Protein AF-A0A7W1Z2Z7-F1 (afdb_monomer_lite)

pLDDT: mean 84.06, std 10.18, range [49.91, 91.69]

Radius of gyration: 10.79 Å; chains: 1; bounding box: 23×16×28 Å

Foldseek 3Di:
DPDQVVCCVVVVPDPQKGFPDWDADPVVRDIDTDIDGPPD

Sequence (40 aa):
MESKELYRHLLGINEPWTVERVHLDLPRGHVDVFVEHTKG

Structure (mmCIF, N/CA/C/O backbone):
data_AF-A0A7W1Z2Z7-F1
#
_entry.id   AF-A0A7W1Z2Z7-F1
#
loop_
_atom_site.group_PDB
_atom_site.id
_atom_site.type_symbol
_atom_site.label_atom_id
_atom_site.label_alt_id
_atom_site.label_comp_id
_atom_site.label_asym_id
_atom_site.label_entity_id
_atom_site.label_seq_id
_atom_site.pdbx_PDB_ins_code
_atom_site.Cartn_x
_atom_site.Cartn_y
_atom_site.Cartn_z
_atom_site.occupancy
_atom_site.B_iso_or_equiv
_atom_site.auth_seq_id
_atom_site.auth_comp_id
_atom_site.auth_asym_id
_atom_site.auth_atom_id
_atom_site.pdbx_PDB_model_num
ATOM 1 N N . MET A 1 1 ? 17.863 6.868 -1.061 1.00 49.91 1 MET A N 1
ATOM 2 C CA . MET A 1 1 ? 16.647 7.249 -0.313 1.00 49.91 1 MET A CA 1
ATOM 3 C C . MET A 1 1 ? 15.452 6.702 -1.074 1.00 49.91 1 MET A C 1
ATOM 5 O O . MET A 1 1 ? 14.978 7.347 -1.997 1.00 49.91 1 MET A O 1
ATOM 9 N N . GLU A 1 2 ? 15.016 5.484 -0.762 1.00 58.91 2 GLU A N 1
ATOM 10 C CA . GLU A 1 2 ? 13.744 4.972 -1.282 1.00 58.91 2 GLU A CA 1
ATOM 11 C C . GLU A 1 2 ? 12.621 5.588 -0.452 1.00 58.91 2 GLU A C 1
ATOM 13 O O . GLU A 1 2 ? 12.511 5.352 0.753 1.00 58.91 2 GLU A O 1
ATOM 18 N N . SER A 1 3 ? 11.843 6.469 -1.074 1.00 72.94 3 SER A N 1
ATOM 19 C CA . SER A 1 3 ? 10.864 7.276 -0.352 1.00 72.94 3 SER A CA 1
ATOM 20 C C . SER A 1 3 ? 9.582 6.471 -0.179 1.00 72.94 3 SER A C 1
ATOM 22 O O . SER A 1 3 ? 8.746 6.428 -1.078 1.00 72.94 3 SER A O 1
ATOM 24 N N . LYS A 1 4 ? 9.424 5.831 0.985 1.00 81.94 4 LYS A N 1
ATOM 25 C CA . LYS A 1 4 ? 8.192 5.125 1.392 1.00 81.94 4 LYS A CA 1
ATOM 26 C C . LYS A 1 4 ? 6.941 5.982 1.169 1.00 81.94 4 LYS A C 1
ATOM 28 O O . LYS A 1 4 ? 5.904 5.465 0.774 1.00 81.94 4 LYS A O 1
ATOM 33 N N . GLU A 1 5 ? 7.063 7.297 1.353 1.00 81.62 5 GLU A N 1
ATOM 34 C CA . GLU A 1 5 ? 5.996 8.274 1.115 1.00 81.62 5 GLU A CA 1
ATOM 35 C C . GLU A 1 5 ? 5.566 8.375 -0.353 1.00 81.62 5 GLU A C 1
ATOM 37 O O . GLU A 1 5 ? 4.373 8.487 -0.626 1.00 81.62 5 GLU A O 1
ATOM 42 N N . LEU A 1 6 ? 6.504 8.278 -1.302 1.00 85.31 6 LEU A N 1
ATOM 43 C CA . LEU A 1 6 ? 6.188 8.291 -2.731 1.00 85.31 6 LEU A CA 1
ATOM 44 C C . LEU A 1 6 ? 5.324 7.083 -3.092 1.00 85.31 6 LEU A C 1
ATOM 46 O O . LEU A 1 6 ? 4.275 7.233 -3.711 1.00 85.31 6 LEU A O 1
ATOM 50 N N . TYR A 1 7 ? 5.749 5.893 -2.668 1.00 84.94 7 TYR A N 1
ATOM 51 C CA . TYR A 1 7 ? 5.013 4.659 -2.937 1.00 84.94 7 TYR A CA 1
ATOM 52 C C . TYR A 1 7 ? 3.687 4.603 -2.187 1.00 84.94 7 TYR A C 1
ATOM 54 O O . TYR A 1 7 ? 2.696 4.146 -2.747 1.00 84.94 7 TYR A O 1
ATOM 62 N N . ARG A 1 8 ? 3.634 5.143 -0.965 1.00 84.94 8 ARG A N 1
ATOM 63 C CA . ARG A 1 8 ? 2.384 5.316 -0.223 1.00 84.94 8 ARG A CA 1
ATOM 64 C C . ARG A 1 8 ? 1.370 6.124 -1.032 1.00 84.94 8 ARG A C 1
ATOM 66 O O . ARG A 1 8 ? 0.225 5.704 -1.163 1.00 84.94 8 ARG A O 1
ATOM 73 N N . HIS A 1 9 ? 1.796 7.249 -1.603 1.00 87.12 9 HIS A N 1
ATOM 74 C CA . HIS A 1 9 ? 0.930 8.091 -2.425 1.00 87.12 9 HIS A CA 1
ATOM 75 C C . HIS A 1 9 ? 0.565 7.448 -3.762 1.00 87.12 9 HIS A C 1
ATOM 77 O O . HIS A 1 9 ? -0.606 7.462 -4.131 1.00 87.12 9 HIS A O 1
ATOM 83 N N . LEU A 1 10 ? 1.532 6.849 -4.458 1.00 87.75 10 LEU A N 1
ATOM 84 C CA . LEU A 1 10 ? 1.307 6.213 -5.755 1.00 87.75 10 LEU A CA 1
ATOM 85 C C . LEU A 1 10 ? 0.330 5.033 -5.665 1.00 87.75 10 LEU A C 1
ATOM 87 O O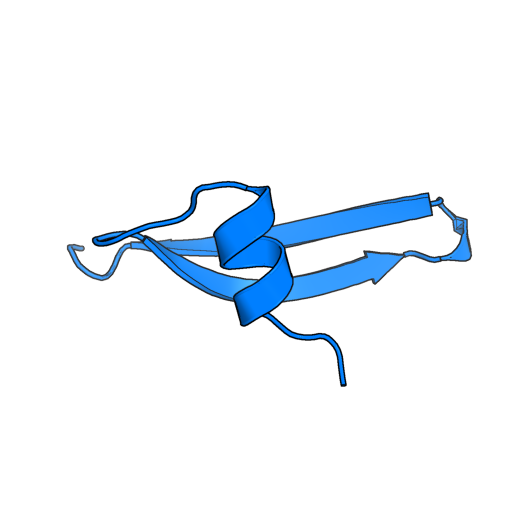 . LEU A 1 10 ? -0.516 4.865 -6.537 1.00 87.75 10 LEU A O 1
ATOM 91 N N . LEU A 1 11 ? 0.446 4.229 -4.607 1.00 87.44 11 LEU A N 1
ATOM 92 C CA . LEU A 1 11 ? -0.382 3.042 -4.388 1.00 87.44 11 LEU A CA 1
ATOM 93 C C . LEU A 1 11 ? -1.666 3.337 -3.599 1.00 87.44 11 LEU A C 1
ATOM 95 O O . LEU A 1 11 ? -2.447 2.425 -3.348 1.00 87.44 11 LEU A O 1
ATOM 99 N N . GLY A 1 12 ? -1.893 4.589 -3.188 1.00 89.69 12 GLY A N 1
ATOM 100 C CA . GLY A 1 12 ? -3.079 4.974 -2.420 1.00 89.69 12 GLY A CA 1
ATOM 101 C C . GLY A 1 12 ? -3.155 4.340 -1.025 1.00 89.69 12 GLY A C 1
ATOM 102 O O . GLY A 1 12 ? -4.250 4.172 -0.486 1.00 89.69 12 GLY A O 1
ATOM 103 N N . ILE A 1 13 ? -2.010 3.987 -0.435 1.00 87.12 13 ILE A N 1
ATOM 104 C CA . ILE A 1 13 ? -1.931 3.371 0.892 1.00 87.12 13 ILE A CA 1
ATOM 105 C C . ILE A 1 13 ? -2.202 4.451 1.943 1.0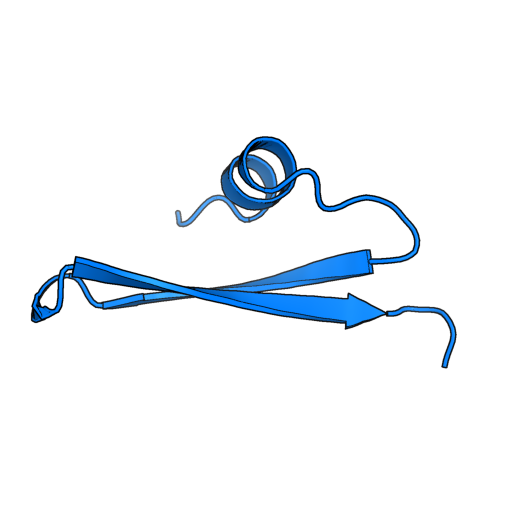0 87.12 13 ILE A C 1
ATOM 107 O O . ILE A 1 13 ? -1.479 5.443 2.052 1.00 87.12 13 ILE A O 1
ATOM 111 N N . ASN A 1 14 ? -3.263 4.262 2.716 1.00 84.31 14 ASN A N 1
ATOM 112 C CA . ASN A 1 14 ? -3.712 5.198 3.740 1.00 84.31 14 ASN A CA 1
ATOM 113 C C . ASN A 1 14 ? -4.052 4.450 5.026 1.00 84.31 14 ASN A C 1
ATOM 115 O O . ASN A 1 14 ? -4.185 3.224 5.020 1.00 84.31 14 ASN A O 1
ATOM 119 N N . GLU A 1 15 ? -4.229 5.205 6.111 1.00 83.00 15 GLU A N 1
ATOM 120 C CA . GLU A 1 15 ? -4.667 4.663 7.394 1.00 83.00 15 GLU A CA 1
ATOM 121 C C . GLU A 1 15 ? -5.875 3.730 7.212 1.00 83.00 15 GLU A C 1
ATOM 123 O O . GLU A 1 15 ? -6.801 4.058 6.462 1.00 83.00 15 GLU A O 1
ATOM 128 N N . PRO A 1 16 ? -5.895 2.566 7.882 1.00 87.31 16 PRO A N 1
ATOM 129 C CA . PRO A 1 16 ? -4.967 2.077 8.920 1.00 87.31 16 PRO A CA 1
ATOM 130 C C . PRO A 1 16 ? -3.682 1.388 8.407 1.00 87.31 16 PRO A C 1
ATOM 132 O O . PRO A 1 16 ? -2.947 0.798 9.199 1.00 87.31 16 PRO A O 1
ATOM 135 N N . TRP A 1 17 ? -3.407 1.425 7.103 1.00 88.31 17 TRP A N 1
ATOM 136 C CA . TRP A 1 17 ? -2.247 0.773 6.496 1.00 88.31 17 TRP A CA 1
ATOM 137 C C . TRP A 1 17 ? -1.061 1.732 6.377 1.00 88.31 17 TRP A C 1
ATOM 139 O O . TRP A 1 17 ? -1.194 2.849 5.875 1.00 88.31 17 TRP A O 1
ATOM 149 N N . THR A 1 18 ? 0.119 1.282 6.799 1.00 87.31 18 THR A N 1
ATOM 150 C CA . THR A 1 18 ? 1.368 2.052 6.717 1.00 87.31 18 THR A CA 1
ATOM 151 C C . THR A 1 18 ? 2.403 1.288 5.904 1.00 87.31 18 THR A C 1
ATOM 153 O O . THR A 1 18 ? 2.530 0.077 6.041 1.00 87.31 18 THR A O 1
ATOM 156 N N . VAL A 1 19 ? 3.166 1.984 5.057 1.00 88.94 19 VAL A N 1
ATOM 157 C CA . VAL A 1 19 ? 4.281 1.367 4.321 1.00 88.94 19 VAL A CA 1
ATOM 158 C C . VAL A 1 19 ? 5.438 1.106 5.284 1.00 88.94 19 VAL A C 1
ATOM 160 O O . VAL A 1 19 ? 6.122 2.039 5.709 1.00 88.94 19 VAL A O 1
ATOM 163 N N . GLU A 1 20 ? 5.683 -0.162 5.600 1.00 89.44 20 GLU A N 1
ATOM 164 C CA . GLU A 1 20 ? 6.777 -0.579 6.476 1.00 89.44 20 GLU A CA 1
ATOM 165 C C . GLU A 1 20 ? 8.107 -0.566 5.714 1.00 89.44 20 GLU A C 1
ATOM 167 O O . GLU A 1 20 ? 9.102 0.015 6.164 1.00 89.44 20 GLU A O 1
ATOM 172 N N . ARG A 1 21 ? 8.130 -1.165 4.519 1.00 89.12 21 ARG A N 1
ATOM 173 C CA . ARG A 1 21 ? 9.340 -1.330 3.708 1.00 89.12 21 ARG A CA 1
ATOM 174 C C . ARG A 1 21 ? 9.004 -1.344 2.224 1.00 89.12 21 ARG A C 1
ATOM 176 O O . ARG A 1 21 ? 7.957 -1.826 1.814 1.00 89.12 21 ARG A O 1
ATOM 183 N N . VAL A 1 22 ? 9.935 -0.841 1.427 1.00 88.31 22 VAL A N 1
ATOM 184 C CA . VAL A 1 22 ? 9.939 -0.996 -0.026 1.00 88.31 22 VAL A CA 1
ATOM 185 C C . VAL A 1 22 ? 11.218 -1.735 -0.386 1.00 88.31 22 VAL A C 1
ATOM 187 O O . VAL A 1 22 ? 12.265 -1.452 0.194 1.00 88.31 22 VAL A O 1
ATOM 190 N N . HIS A 1 23 ? 11.116 -2.702 -1.284 1.00 90.31 23 HIS A N 1
ATOM 191 C CA . HIS A 1 23 ? 12.249 -3.428 -1.826 1.00 90.31 23 HIS A CA 1
ATOM 192 C C . HIS A 1 23 ? 12.217 -3.326 -3.350 1.00 90.31 23 HIS A C 1
ATOM 194 O O . HIS A 1 23 ? 11.253 -3.741 -3.991 1.00 90.31 23 HIS A O 1
ATOM 200 N N . LEU A 1 24 ? 13.266 -2.732 -3.913 1.00 87.62 24 LEU A N 1
ATOM 201 C CA . LEU A 1 24 ? 13.430 -2.542 -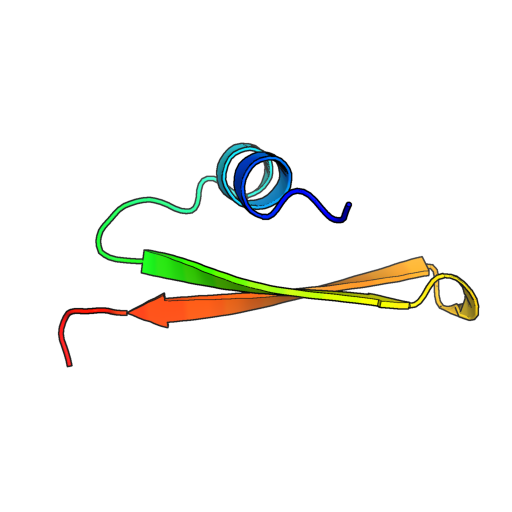5.347 1.00 87.62 24 LEU A CA 1
ATOM 202 C C . LEU A 1 24 ? 14.410 -3.572 -5.910 1.00 87.62 24 LEU A C 1
ATOM 204 O O . LEU A 1 24 ? 15.605 -3.542 -5.616 1.00 87.62 24 LEU A O 1
ATOM 208 N N . ASP A 1 25 ? 13.912 -4.431 -6.790 1.00 89.12 25 ASP A N 1
ATOM 209 C CA . ASP A 1 25 ? 14.727 -5.339 -7.589 1.00 89.12 25 ASP A CA 1
ATOM 210 C C . ASP A 1 25 ? 14.915 -4.731 -8.986 1.00 89.12 25 ASP A C 1
ATOM 212 O O . ASP A 1 25 ? 14.108 -4.934 -9.896 1.00 89.12 25 ASP A O 1
ATOM 216 N N . LEU A 1 26 ? 15.984 -3.942 -9.149 1.00 86.81 26 LEU A N 1
ATOM 217 C CA . LEU A 1 26 ? 16.356 -3.337 -10.435 1.00 86.81 26 LEU A CA 1
ATOM 218 C C . LEU A 1 26 ? 16.632 -4.382 -11.533 1.00 86.81 26 LEU A C 1
ATOM 220 O O . LEU A 1 26 ? 16.128 -4.193 -12.640 1.00 86.81 26 LEU A O 1
ATOM 224 N N . PRO A 1 27 ? 17.383 -5.475 -11.275 1.00 90.62 27 PRO A N 1
ATOM 225 C CA . PRO A 1 27 ? 17.584 -6.532 -12.266 1.00 90.62 27 PRO A CA 1
ATOM 226 C C . PRO A 1 27 ? 16.289 -7.138 -12.816 1.00 90.62 27 PRO A C 1
ATOM 228 O O . PRO A 1 27 ? 16.240 -7.495 -13.992 1.00 90.62 27 PRO A O 1
ATOM 231 N N . ARG A 1 28 ? 15.250 -7.264 -11.982 1.00 91.69 28 ARG A N 1
ATOM 232 C CA . ARG A 1 28 ? 13.947 -7.820 -12.384 1.00 91.69 28 ARG A CA 1
ATOM 233 C C . ARG A 1 28 ? 12.904 -6.764 -12.747 1.00 91.69 28 ARG A C 1
ATOM 235 O O . ARG A 1 28 ? 11.831 -7.130 -13.218 1.00 91.69 28 ARG A O 1
ATOM 242 N N . GLY A 1 29 ? 13.196 -5.480 -12.538 1.00 89.69 29 GLY A N 1
ATOM 243 C CA . GLY A 1 29 ? 12.237 -4.389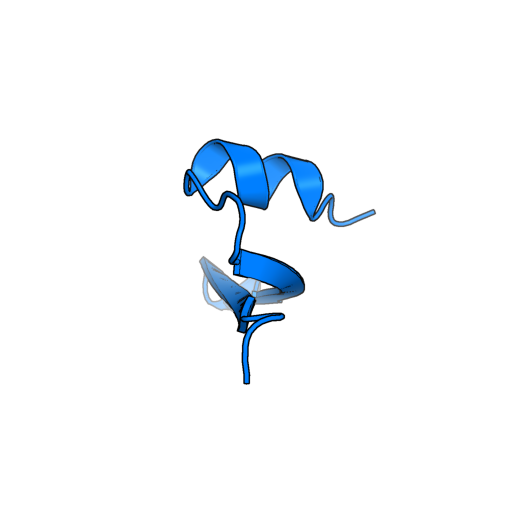 -12.721 1.00 89.69 29 GLY A CA 1
ATOM 244 C C . GLY A 1 29 ? 11.022 -4.502 -11.796 1.00 89.69 29 GLY A C 1
ATOM 245 O O . GLY A 1 29 ? 9.919 -4.135 -12.194 1.00 89.69 29 GLY A O 1
ATOM 246 N N . HIS A 1 30 ? 11.207 -5.051 -10.594 1.00 89.94 30 HIS A N 1
ATOM 247 C CA . HIS A 1 30 ? 10.127 -5.343 -9.654 1.00 89.94 30 HIS A CA 1
ATOM 248 C C . HIS A 1 30 ? 10.213 -4.460 -8.409 1.00 89.94 30 HIS A C 1
ATOM 250 O O . HIS A 1 30 ? 11.306 -4.141 -7.938 1.00 89.94 30 HIS A O 1
ATOM 256 N N . VAL A 1 31 ? 9.056 -4.087 -7.862 1.00 89.25 31 VAL A N 1
ATOM 257 C CA . VAL A 1 31 ? 8.958 -3.344 -6.603 1.00 89.25 31 VAL A CA 1
ATOM 258 C C . VAL A 1 31 ? 8.028 -4.093 -5.665 1.00 89.25 31 VAL A C 1
ATOM 260 O O . VAL A 1 31 ? 6.832 -4.200 -5.922 1.00 89.25 31 VAL A O 1
ATOM 263 N N . ASP A 1 32 ? 8.578 -4.562 -4.554 1.00 91.44 32 ASP A N 1
ATOM 264 C CA . ASP A 1 32 ? 7.819 -5.154 -3.463 1.00 91.44 32 ASP A CA 1
ATOM 265 C C . ASP A 1 32 ? 7.546 -4.083 -2.402 1.00 91.44 32 ASP A C 1
ATOM 267 O O . ASP A 1 32 ? 8.472 -3.515 -1.815 1.00 91.44 32 ASP A O 1
ATOM 271 N N . VAL A 1 33 ? 6.269 -3.794 -2.145 1.00 90.12 33 VAL A N 1
ATOM 272 C CA . VAL A 1 33 ? 5.850 -2.846 -1.103 1.00 90.12 33 VAL A CA 1
ATOM 273 C C . VAL A 1 33 ? 5.185 -3.610 0.031 1.00 90.12 33 VAL A C 1
ATOM 275 O O . VAL A 1 33 ? 4.119 -4.195 -0.137 1.00 90.12 33 VAL A O 1
ATOM 278 N N . PHE A 1 34 ? 5.819 -3.580 1.199 1.00 90.44 34 PHE A N 1
ATOM 279 C CA . PHE A 1 34 ? 5.325 -4.199 2.421 1.00 90.44 34 PHE A CA 1
ATOM 280 C C . PHE A 1 34 ? 4.525 -3.171 3.216 1.00 90.44 34 PHE A C 1
ATOM 282 O O . PHE A 1 34 ? 5.029 -2.088 3.538 1.00 90.44 34 PHE A O 1
ATOM 289 N N . VAL A 1 35 ? 3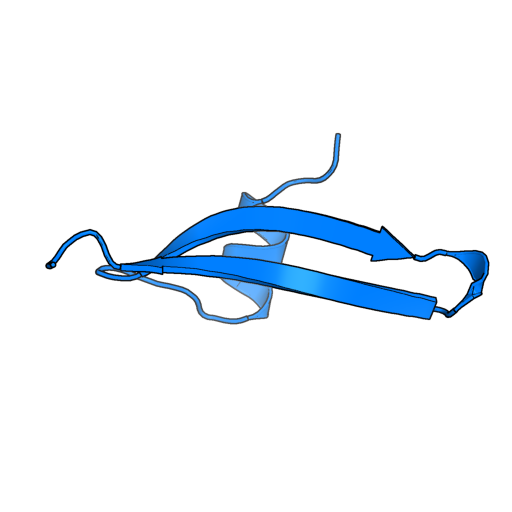.276 -3.516 3.523 1.00 90.75 35 VAL A N 1
ATOM 290 C CA . VA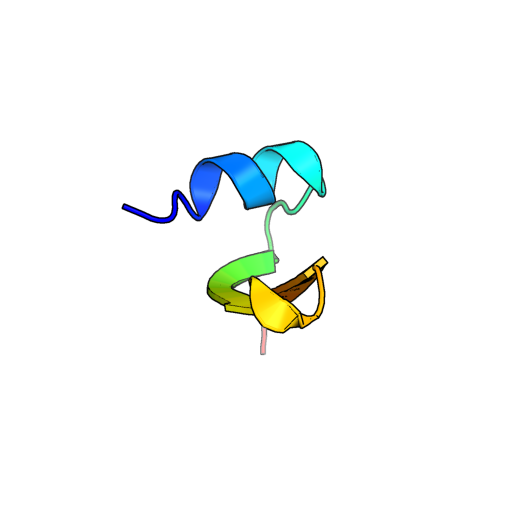L A 1 35 ? 2.366 -2.690 4.318 1.00 90.75 35 VAL A CA 1
ATOM 291 C C . VAL A 1 35 ? 1.998 -3.395 5.611 1.00 90.75 35 VAL A C 1
ATOM 293 O O . VAL A 1 35 ? 1.730 -4.594 5.621 1.00 90.75 35 VAL A O 1
ATOM 296 N N . GLU A 1 36 ? 1.955 -2.631 6.692 1.00 89.94 36 GLU A N 1
ATOM 297 C CA . GLU A 1 36 ? 1.519 -3.082 8.006 1.00 89.94 36 GLU A CA 1
ATOM 298 C C . GLU A 1 36 ? 0.163 -2.459 8.339 1.00 89.94 36 GLU A C 1
ATOM 300 O O . GLU A 1 36 ? -0.101 -1.297 8.016 1.00 89.94 36 GLU A O 1
ATOM 305 N N . HIS A 1 37 ? -0.698 -3.235 8.993 1.00 88.69 37 HIS A N 1
ATOM 306 C CA . HIS A 1 37 ? -1.970 -2.767 9.524 1.00 88.69 37 HIS A CA 1
ATOM 307 C C . HIS A 1 37 ? -1.837 -2.546 11.027 1.00 88.69 37 HIS A C 1
ATOM 309 O O . HIS A 1 37 ? -1.780 -3.506 11.788 1.00 88.69 37 HIS A O 1
ATOM 315 N N . THR A 1 38 ? -1.847 -1.293 11.480 1.00 72.44 38 THR A N 1
ATOM 316 C CA . THR A 1 38 ? -1.690 -0.957 12.910 1.00 72.44 38 THR A CA 1
ATOM 317 C C . THR A 1 38 ? -2.909 -1.304 13.775 1.00 72.44 38 THR A C 1
ATOM 319 O O . THR A 1 38 ? -2.894 -1.073 14.982 1.00 72.44 38 THR A O 1
ATOM 322 N N . LYS A 1 39 ? -3.973 -1.874 13.193 1.00 65.88 39 LYS A N 1
ATOM 323 C CA . LYS A 1 39 ? -5.105 -2.456 13.931 1.00 65.88 39 LYS A CA 1
ATOM 324 C C . LYS A 1 39 ? -5.066 -3.984 13.850 1.00 65.88 39 LYS A C 1
ATOM 326 O O . LYS A 1 39 ? -5.792 -4.585 13.060 1.00 65.88 39 LYS A O 1
ATOM 331 N N . GLY A 1 40 ? -4.206 -4.588 14.659 1.00 52.12 40 GLY A N 1
ATOM 332 C CA . GLY A 1 40 ? -4.124 -6.030 14.893 1.00 52.12 40 GLY A CA 1
ATOM 333 C C . GLY A 1 40 ? -3.576 -6.282 16.280 1.00 52.12 40 GLY A C 1
ATOM 334 O O . GLY A 1 40 ? -2.413 -5.886 16.495 1.00 52.12 40 GLY A O 1
#

Secondary structure (DSSP, 8-state):
---HHHHHHHTT--TTEEEEEEEEETTTTEEEEEEEES--